Protein AF-A0A6B3I557-F1 (afdb_monomer_lite)

Sequence (123 aa):
ERFRAVYEGVGADASAVTEAALPFLGGAPYRAEEGRDTVVFAAQPSVPASRADRTYLLRRLVEHARLHPRREVLLKLRSKPGEHTTHIEELPYQKLAQRLPGGLPPNFRLVYGHMGEVLDRTD

pLDDT: mean 86.72, std 12.26, range [50.47, 98.5]

Radius of gyration: 19.39 Å; chains: 1; bounding box: 43×24×57 Å

Foldseek 3Di:
DVVLVVCVVVVHHSVVDDPDDPVPPPDDPDDDDPLQAEAEDEDDQCPPPDLVVLLVVLVVLQVVCVVCVSYQYEYEYEDDVPDDDPDDRPRGVVVSQVVDPPHHDPSYDYDYDDVVVVVNRHD

Structure (mmCIF, N/CA/C/O backbone):
data_AF-A0A6B3I557-F1
#
_entry.id   AF-A0A6B3I557-F1
#
loop_
_atom_site.group_PDB
_atom_site.id
_atom_site.type_symbol
_atom_site.label_atom_id
_atom_site.label_alt_id
_atom_site.label_comp_id
_atom_site.label_asym_id
_atom_site.label_entity_id
_atom_site.label_seq_id
_atom_site.pdbx_PDB_ins_code
_atom_site.Cartn_x
_atom_site.Cartn_y
_atom_site.Cartn_z
_atom_site.occupancy
_atom_site.B_iso_or_equiv
_atom_site.auth_seq_id
_atom_site.auth_comp_id
_atom_site.auth_asym_id
_atom_site.auth_atom_id
_atom_site.pdbx_PDB_model_num
ATOM 1 N N . GLU A 1 1 ? 7.168 -4.679 -33.473 1.00 75.00 1 GLU A N 1
ATOM 2 C CA . GLU A 1 1 ? 7.541 -3.961 -34.719 1.00 75.00 1 GLU A CA 1
ATOM 3 C C . GLU A 1 1 ? 8.474 -2.763 -34.522 1.00 75.00 1 GLU A C 1
ATOM 5 O O . GLU A 1 1 ? 9.653 -2.907 -34.805 1.00 75.00 1 GLU A O 1
ATOM 10 N N . ARG A 1 2 ? 8.048 -1.613 -33.970 1.00 82.25 2 ARG A N 1
ATOM 11 C CA . ARG A 1 2 ? 8.917 -0.410 -33.881 1.00 82.25 2 ARG A CA 1
ATOM 12 C C . ARG A 1 2 ? 10.263 -0.621 -33.158 1.00 82.25 2 ARG A C 1
ATOM 14 O O . ARG A 1 2 ? 11.277 -0.128 -33.630 1.00 82.25 2 ARG A O 1
ATOM 21 N N . PHE A 1 3 ? 10.287 -1.347 -32.036 1.00 82.38 3 PHE A N 1
ATOM 22 C CA . PHE A 1 3 ? 11.530 -1.627 -31.295 1.00 82.38 3 PHE A CA 1
ATOM 23 C C . PHE A 1 3 ? 12.456 -2.617 -32.014 1.00 82.38 3 PHE A C 1
ATOM 25 O O . PHE A 1 3 ? 13.671 -2.475 -31.926 1.00 82.38 3 PHE A O 1
ATOM 32 N N . ARG A 1 4 ? 11.889 -3.563 -32.776 1.00 90.19 4 ARG A N 1
ATOM 33 C CA . ARG A 1 4 ? 12.652 -4.499 -33.616 1.00 90.19 4 ARG A CA 1
ATOM 34 C C . ARG A 1 4 ? 13.373 -3.748 -34.737 1.00 90.19 4 ARG A C 1
ATOM 36 O O . ARG A 1 4 ? 14.583 -3.876 -34.859 1.00 90.19 4 ARG A O 1
ATOM 43 N N . ALA A 1 5 ? 12.669 -2.844 -35.425 1.00 90.56 5 ALA A N 1
ATOM 44 C CA . ALA A 1 5 ? 13.250 -1.998 -36.472 1.00 90.56 5 ALA A CA 1
ATOM 45 C C . ALA A 1 5 ? 14.388 -1.085 -35.963 1.00 90.56 5 ALA A C 1
ATOM 47 O O . ALA A 1 5 ? 15.341 -0.817 -36.688 1.00 90.56 5 ALA A O 1
ATOM 48 N N . VAL A 1 6 ? 14.315 -0.615 -34.709 1.00 91.19 6 VAL A N 1
ATOM 49 C CA . VAL A 1 6 ? 15.406 0.155 -34.081 1.00 91.19 6 VAL A CA 1
ATOM 50 C C . VAL A 1 6 ? 16.635 -0.722 -33.828 1.00 91.19 6 VAL A C 1
ATOM 52 O O . VAL A 1 6 ? 17.744 -0.271 -34.092 1.00 91.19 6 VAL A O 1
ATOM 55 N N . TYR A 1 7 ? 16.452 -1.956 -33.343 1.00 91.38 7 TYR A N 1
ATOM 56 C CA . TYR A 1 7 ? 17.551 -2.900 -33.097 1.00 91.38 7 TYR A CA 1
ATOM 57 C C . TYR A 1 7 ? 18.234 -3.320 -34.402 1.00 91.38 7 TYR A C 1
ATOM 59 O O . TYR A 1 7 ? 19.454 -3.215 -34.514 1.00 91.38 7 TYR A O 1
ATOM 67 N N . GLU A 1 8 ? 17.453 -3.676 -35.420 1.00 93.50 8 GLU A N 1
ATOM 68 C CA . GLU A 1 8 ? 17.973 -3.995 -36.755 1.00 93.50 8 GLU A CA 1
ATOM 69 C C . GLU A 1 8 ? 18.718 -2.804 -37.369 1.00 93.50 8 GLU A C 1
ATOM 71 O O . GLU A 1 8 ? 19.806 -2.965 -37.920 1.00 93.50 8 GLU A O 1
ATOM 76 N N . GLY A 1 9 ? 18.183 -1.588 -37.210 1.00 91.62 9 GLY A N 1
ATOM 77 C CA . GLY A 1 9 ? 18.803 -0.360 -37.709 1.00 91.62 9 GLY A CA 1
ATOM 78 C C . GLY A 1 9 ? 20.164 -0.031 -37.085 1.00 91.62 9 GLY A C 1
ATOM 79 O O . GLY A 1 9 ? 20.949 0.685 -37.703 1.00 91.62 9 GLY A O 1
ATOM 80 N N . VAL A 1 10 ? 20.469 -0.564 -35.895 1.00 93.12 10 VAL A N 1
ATOM 81 C CA . VAL A 1 10 ? 21.790 -0.440 -35.245 1.00 93.12 10 VAL A CA 1
ATOM 82 C C . VAL A 1 10 ? 22.637 -1.715 -35.355 1.00 93.12 10 VAL A C 1
ATOM 84 O O . VAL A 1 10 ? 23.677 -1.814 -34.707 1.00 93.12 10 VAL A O 1
ATOM 87 N N . GLY A 1 11 ? 22.214 -2.690 -36.169 1.00 92.56 11 GLY A N 1
ATOM 88 C CA . GLY A 1 11 ? 22.921 -3.961 -36.367 1.00 92.56 11 GLY A CA 1
ATOM 89 C C . GLY A 1 11 ? 22.834 -4.929 -35.182 1.00 92.56 11 GLY A C 1
ATOM 90 O O . GLY A 1 11 ? 23.647 -5.846 -35.084 1.00 92.56 11 GLY A O 1
ATOM 91 N N . ALA A 1 12 ? 21.879 -4.726 -34.273 1.00 90.62 12 ALA A N 1
ATOM 92 C CA . ALA A 1 12 ? 21.614 -5.613 -33.147 1.00 90.62 12 ALA A CA 1
ATOM 93 C C . ALA A 1 12 ? 20.516 -6.635 -33.492 1.00 90.62 12 ALA A C 1
ATOM 95 O O . ALA A 1 12 ? 19.591 -6.344 -34.248 1.00 90.62 12 ALA A O 1
ATOM 96 N N . ASP A 1 13 ? 20.597 -7.831 -32.903 1.00 90.81 13 ASP A N 1
ATOM 97 C CA . ASP A 1 13 ? 19.609 -8.890 -33.120 1.00 90.81 13 ASP A CA 1
ATOM 98 C C . ASP A 1 13 ? 18.248 -8.524 -32.499 1.00 90.81 13 ASP A C 1
ATOM 100 O O . ASP A 1 13 ? 18.107 -8.384 -31.280 1.00 90.81 13 ASP A O 1
ATOM 104 N N . ALA A 1 14 ? 17.228 -8.389 -33.347 1.00 90.62 14 ALA A N 1
ATOM 105 C CA . ALA A 1 14 ? 15.861 -8.102 -32.932 1.00 90.62 14 ALA A CA 1
ATOM 106 C C . ALA A 1 14 ? 15.143 -9.303 -32.297 1.00 90.62 14 ALA A C 1
ATOM 108 O O . ALA A 1 14 ? 14.096 -9.106 -31.673 1.00 90.62 14 ALA A O 1
ATOM 109 N N . SER A 1 15 ? 15.689 -10.521 -32.388 1.00 87.19 15 SER A N 1
ATOM 110 C CA . SER A 1 15 ? 15.141 -11.704 -31.708 1.00 87.19 15 SER A CA 1
ATOM 111 C C . SER A 1 15 ? 15.196 -11.578 -30.178 1.00 87.19 15 SER A C 1
ATOM 113 O O . SER A 1 15 ? 14.351 -12.129 -29.473 1.00 87.19 15 SER A O 1
ATOM 115 N N . ALA A 1 16 ? 16.123 -10.759 -29.665 1.00 80.50 16 ALA A N 1
ATOM 116 C CA . ALA A 1 16 ? 16.213 -10.400 -28.252 1.00 80.50 16 ALA A CA 1
ATOM 117 C C . ALA A 1 16 ? 15.067 -9.476 -27.787 1.00 80.50 16 ALA A C 1
ATOM 119 O O . ALA A 1 16 ? 14.852 -9.311 -26.583 1.00 80.50 16 ALA A O 1
ATOM 120 N N . VAL A 1 17 ? 14.308 -8.880 -28.717 1.00 84.69 17 VAL A N 1
ATOM 121 C CA . VAL A 1 17 ? 13.106 -8.094 -28.409 1.00 84.69 17 VAL A CA 1
ATOM 122 C C . VAL A 1 17 ? 11.938 -9.048 -28.176 1.00 84.69 17 VAL A C 1
ATOM 124 O O . VAL A 1 17 ? 11.153 -9.371 -29.075 1.00 84.69 17 VAL A O 1
ATOM 127 N N . THR A 1 18 ? 11.819 -9.476 -26.926 1.00 76.56 18 THR A N 1
ATOM 128 C CA . THR A 1 18 ? 10.644 -10.190 -26.438 1.00 76.56 18 THR A CA 1
ATOM 129 C C . THR A 1 18 ? 9.512 -9.214 -26.119 1.00 76.56 18 THR A C 1
ATOM 131 O O . THR A 1 18 ? 9.732 -8.121 -25.590 1.00 76.56 18 THR A O 1
ATOM 134 N N . GLU A 1 19 ? 8.282 -9.614 -26.428 1.00 67.19 19 GLU A N 1
ATOM 135 C CA . GLU A 1 19 ? 7.093 -8.973 -25.874 1.00 67.19 19 GLU A CA 1
ATOM 136 C C . GLU A 1 19 ? 7.011 -9.356 -24.396 1.00 67.19 19 GLU A C 1
ATOM 138 O O . GLU A 1 19 ? 6.388 -10.338 -24.002 1.00 67.19 19 GLU A O 1
ATOM 143 N N . ALA A 1 20 ? 7.713 -8.598 -23.558 1.00 62.34 20 ALA A N 1
ATOM 144 C CA . ALA A 1 20 ? 7.534 -8.700 -22.126 1.00 62.34 20 ALA A CA 1
ATOM 145 C C . ALA A 1 20 ? 6.145 -8.155 -21.792 1.00 62.34 20 ALA A C 1
ATOM 147 O O . ALA A 1 20 ? 5.807 -7.025 -22.158 1.00 62.34 20 ALA A O 1
ATOM 148 N N . ALA A 1 21 ? 5.346 -8.952 -21.084 1.00 50.47 21 ALA A N 1
ATOM 149 C CA . ALA A 1 21 ? 4.106 -8.473 -20.515 1.00 50.47 21 ALA A CA 1
ATOM 150 C C . ALA A 1 21 ? 4.420 -7.217 -19.692 1.00 50.47 21 ALA A C 1
ATOM 152 O O . ALA A 1 21 ? 5.099 -7.277 -18.665 1.00 50.47 21 ALA A O 1
ATOM 153 N N . LEU A 1 22 ? 3.870 -6.072 -20.100 1.00 59.78 22 LEU A N 1
ATOM 154 C CA . LEU A 1 22 ? 3.339 -5.166 -19.092 1.00 59.78 22 LEU A CA 1
ATOM 155 C C . LEU A 1 22 ? 2.466 -6.078 -18.221 1.00 59.78 22 LEU A C 1
ATOM 157 O O . LEU A 1 22 ? 1.541 -6.665 -18.779 1.00 59.78 22 LEU A O 1
ATOM 161 N N . PRO A 1 23 ? 2.750 -6.285 -16.923 1.00 55.38 23 PRO A N 1
ATOM 162 C CA . PRO A 1 23 ? 2.134 -7.357 -16.124 1.00 55.38 23 PRO A CA 1
ATOM 163 C C . PRO A 1 23 ? 0.605 -7.227 -15.954 1.00 55.38 23 PRO A C 1
ATOM 165 O O . PRO A 1 23 ? -0.007 -7.985 -15.213 1.00 55.38 23 PRO A O 1
ATOM 168 N N . PHE A 1 24 ? -0.006 -6.268 -16.650 1.00 56.59 24 PHE A N 1
ATOM 169 C CA . PHE A 1 24 ? -1.420 -5.927 -16.668 1.00 56.59 24 PHE A CA 1
ATOM 170 C C . PHE A 1 24 ? -2.047 -6.015 -18.079 1.00 56.59 24 PHE A C 1
ATOM 172 O O . PHE A 1 24 ? -3.252 -5.839 -18.217 1.00 56.59 24 PHE A O 1
ATOM 179 N N . LEU A 1 25 ? -1.266 -6.281 -19.136 1.00 51.75 25 LEU A N 1
ATOM 180 C CA . LEU A 1 25 ? -1.756 -6.480 -20.507 1.00 51.75 25 LEU A CA 1
ATOM 181 C C . LEU A 1 25 ? -1.760 -7.978 -20.817 1.00 51.75 25 LEU A C 1
ATOM 183 O O . LEU A 1 25 ? -0.747 -8.548 -21.208 1.00 51.75 25 LEU A O 1
ATOM 187 N N . GLY A 1 26 ? -2.909 -8.614 -20.579 1.00 61.59 26 GLY A N 1
ATOM 188 C CA . GLY A 1 26 ? -3.137 -10.040 -20.843 1.00 61.59 26 GLY A CA 1
ATOM 189 C C . GLY A 1 26 ? -4.050 -10.732 -19.827 1.00 61.59 26 GLY A C 1
ATOM 190 O O . GLY A 1 26 ? -4.571 -11.806 -20.113 1.00 61.59 26 GLY A O 1
ATOM 191 N N . GLY A 1 27 ? -4.271 -10.121 -18.658 1.00 68.75 27 GLY A N 1
ATOM 192 C CA . GLY A 1 27 ? -5.248 -10.594 -17.675 1.00 68.75 27 GLY A CA 1
ATOM 193 C C . GLY A 1 27 ? -6.693 -10.336 -18.110 1.00 68.75 27 GLY A C 1
ATOM 194 O O . GLY A 1 27 ? -6.957 -9.496 -18.975 1.00 68.75 27 GLY A O 1
ATOM 195 N N . ALA A 1 28 ? -7.641 -11.047 -17.491 1.00 75.75 28 ALA A N 1
ATOM 196 C CA . ALA A 1 28 ? -9.054 -10.718 -17.642 1.00 75.75 28 ALA A CA 1
ATOM 197 C C . ALA A 1 28 ? -9.284 -9.256 -17.204 1.00 75.75 28 ALA A C 1
ATOM 199 O O . ALA A 1 28 ? -8.734 -8.847 -16.179 1.00 75.75 28 ALA A O 1
ATOM 200 N N . PRO A 1 29 ? -10.077 -8.459 -17.947 1.00 77.44 29 PRO A N 1
ATOM 201 C CA . PRO A 1 29 ? -10.438 -7.119 -17.507 1.00 77.44 29 PRO A CA 1
ATOM 202 C C . PRO A 1 29 ? -11.046 -7.159 -16.105 1.00 77.44 29 PRO A C 1
ATOM 204 O O . PRO A 1 29 ? -11.807 -8.080 -15.795 1.00 77.44 29 PRO A O 1
ATOM 207 N N . TYR A 1 30 ? -10.741 -6.147 -15.291 1.00 79.31 30 TYR A N 1
ATOM 208 C CA . TYR A 1 30 ? -11.345 -6.006 -13.970 1.00 79.31 30 TYR A CA 1
ATOM 209 C C . TYR A 1 30 ? -12.874 -6.073 -14.073 1.00 79.31 30 TYR A C 1
ATOM 211 O O . TYR A 1 30 ? -13.494 -5.390 -14.894 1.00 79.31 30 TYR A O 1
ATOM 219 N N . ARG A 1 31 ? -13.470 -6.916 -13.230 1.00 82.25 31 ARG A N 1
ATOM 220 C CA . ARG A 1 31 ? -14.911 -6.993 -13.013 1.00 82.25 31 ARG A CA 1
ATOM 221 C C . ARG A 1 31 ? -15.149 -6.716 -11.543 1.00 82.25 31 ARG A C 1
ATOM 223 O O . ARG A 1 31 ? -14.627 -7.448 -10.708 1.00 82.25 31 ARG A O 1
ATOM 230 N N . ALA A 1 32 ? -15.931 -5.679 -11.262 1.00 82.81 32 ALA A N 1
ATOM 231 C CA . ALA A 1 32 ? -16.350 -5.381 -9.905 1.00 82.81 32 ALA A CA 1
ATOM 232 C C . ALA A 1 32 ? -17.052 -6.604 -9.303 1.00 82.81 32 ALA A C 1
ATOM 234 O O . ALA A 1 32 ? -17.904 -7.221 -9.950 1.00 82.81 32 ALA A O 1
ATOM 235 N N . GLU A 1 33 ? -16.673 -6.952 -8.079 1.00 86.94 33 GLU A N 1
ATOM 236 C CA . GLU A 1 33 ? -17.312 -8.012 -7.310 1.00 86.94 33 GLU A CA 1
ATOM 237 C C . GLU A 1 33 ? -18.264 -7.373 -6.298 1.00 86.94 33 GLU A C 1
ATOM 239 O O . GLU A 1 33 ? -17.889 -6.474 -5.547 1.00 86.94 33 GLU A O 1
ATOM 244 N N . GLU A 1 34 ? -19.523 -7.811 -6.285 1.00 88.00 34 GLU A 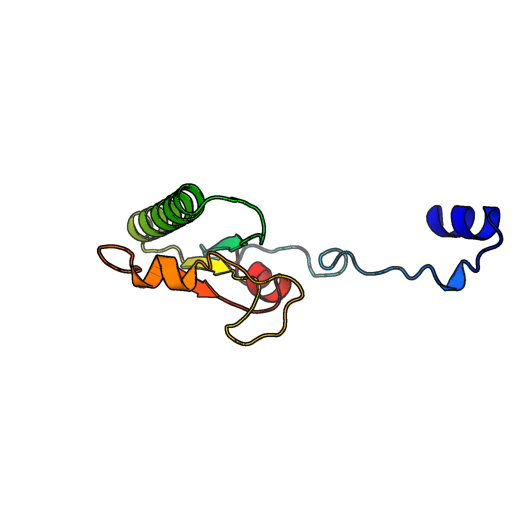N 1
ATOM 245 C CA . GLU A 1 34 ? -20.513 -7.248 -5.373 1.00 88.00 34 GLU A CA 1
ATOM 246 C C . GLU A 1 34 ? -20.115 -7.502 -3.911 1.00 88.00 34 GLU A C 1
ATOM 248 O O . GLU A 1 34 ? -19.806 -8.622 -3.513 1.00 88.00 34 GLU A O 1
ATOM 253 N N . GLY A 1 35 ? -20.125 -6.443 -3.098 1.00 85.19 35 GLY A N 1
ATOM 254 C CA . GLY A 1 35 ? -19.761 -6.511 -1.681 1.00 85.19 35 GLY A CA 1
ATOM 255 C C . GLY A 1 35 ? -18.262 -6.398 -1.396 1.00 85.19 35 GLY A C 1
ATOM 256 O O . GLY A 1 35 ? -17.887 -6.323 -0.223 1.00 85.19 35 GLY A O 1
ATOM 257 N N . ARG A 1 36 ? -17.417 -6.327 -2.427 1.00 86.75 36 ARG A N 1
ATOM 258 C CA . ARG A 1 36 ? -16.004 -5.988 -2.277 1.00 86.75 36 ARG A CA 1
ATOM 259 C C . ARG A 1 36 ? -15.859 -4.461 -2.141 1.00 86.75 36 ARG A C 1
ATOM 261 O O . ARG A 1 36 ? -16.523 -3.697 -2.840 1.00 86.75 36 ARG A O 1
ATOM 268 N N . ASP A 1 37 ? -15.086 -4.019 -1.145 1.00 92.81 37 ASP A N 1
ATOM 269 C CA . ASP A 1 37 ? -14.766 -2.597 -0.923 1.00 92.81 37 ASP A CA 1
ATOM 270 C C . ASP A 1 37 ? -13.339 -2.480 -0.348 1.00 92.81 37 ASP A C 1
ATOM 272 O O . ASP A 1 37 ? -13.130 -2.182 0.833 1.00 92.81 37 ASP A O 1
ATOM 276 N N . THR A 1 38 ? -12.337 -2.815 -1.162 1.00 95.88 38 THR A N 1
ATOM 277 C CA . THR A 1 38 ? -10.926 -2.890 -0.753 1.00 95.88 38 THR A CA 1
ATOM 278 C C . THR A 1 38 ? -10.099 -1.761 -1.353 1.00 95.88 38 THR A C 1
ATOM 280 O O . THR A 1 38 ? -9.986 -1.630 -2.567 1.00 95.88 38 THR A O 1
ATOM 283 N N . VAL A 1 39 ? -9.424 -0.990 -0.499 1.00 96.06 39 VAL A N 1
ATOM 284 C CA . VAL A 1 39 ? -8.485 0.067 -0.895 1.00 96.06 39 VAL A CA 1
ATOM 285 C C . VAL A 1 39 ? -7.056 -0.412 -0.701 1.00 96.06 39 VAL A C 1
ATOM 287 O O . VAL A 1 39 ? -6.677 -0.831 0.394 1.00 96.06 39 VAL A O 1
ATOM 290 N N . VAL A 1 40 ? -6.220 -0.267 -1.729 1.00 96.88 40 VAL A N 1
ATOM 291 C CA . VAL A 1 40 ? -4.801 -0.631 -1.650 1.00 96.88 40 VAL A CA 1
ATOM 292 C C . VAL A 1 40 ? -3.895 0.569 -1.880 1.00 96.88 40 VAL A C 1
ATOM 294 O O . VAL A 1 40 ? -3.975 1.254 -2.894 1.00 96.88 40 VAL A O 1
ATOM 297 N N . PHE A 1 41 ? -2.961 0.778 -0.953 1.00 96.94 41 PHE A N 1
ATOM 298 C CA . PHE A 1 41 ? -1.829 1.680 -1.123 1.00 96.94 41 PHE A CA 1
ATOM 299 C C . PHE A 1 41 ? -0.552 0.872 -1.375 1.00 96.94 41 PHE A C 1
ATOM 301 O O . PHE A 1 41 ? -0.116 0.101 -0.518 1.00 96.94 41 PHE A O 1
ATOM 308 N N . ALA A 1 42 ? 0.076 1.060 -2.536 1.00 95.19 42 ALA A N 1
ATOM 309 C CA . ALA A 1 42 ? 1.334 0.404 -2.886 1.00 95.19 42 ALA A CA 1
ATOM 310 C C . ALA A 1 42 ? 2.541 1.279 -2.513 1.00 95.19 42 ALA A C 1
ATOM 312 O O . ALA A 1 42 ? 2.758 2.341 -3.098 1.00 95.19 42 ALA A O 1
ATOM 313 N N . ALA A 1 43 ? 3.350 0.825 -1.554 1.00 93.56 43 ALA A N 1
ATOM 314 C CA . ALA A 1 43 ? 4.529 1.556 -1.103 1.00 93.56 43 ALA A CA 1
ATOM 315 C C . ALA A 1 43 ? 5.634 1.594 -2.173 1.00 93.56 43 ALA A C 1
ATOM 317 O O . ALA A 1 43 ? 5.911 0.600 -2.850 1.00 93.56 43 ALA A O 1
ATOM 318 N N . GLN A 1 44 ? 6.309 2.739 -2.271 1.00 89.06 44 GLN A N 1
ATOM 319 C CA . GLN A 1 44 ? 7.475 2.958 -3.126 1.00 89.06 44 GLN A CA 1
ATOM 320 C C . GLN A 1 44 ? 8.735 3.109 -2.258 1.00 89.06 44 GLN A C 1
ATOM 322 O O . GLN A 1 44 ? 8.638 3.533 -1.106 1.00 89.06 44 GLN A O 1
ATOM 327 N N . PRO A 1 45 ? 9.931 2.757 -2.767 1.00 82.88 45 PRO A N 1
ATOM 328 C CA . PRO A 1 45 ? 11.139 2.747 -1.938 1.00 82.88 45 PRO A CA 1
ATOM 329 C C . PRO A 1 45 ? 11.586 4.163 -1.551 1.00 82.88 45 PRO A C 1
ATOM 331 O O . PRO A 1 45 ? 11.904 4.435 -0.393 1.00 82.88 45 PRO A O 1
ATOM 334 N N . SER A 1 46 ? 11.593 5.070 -2.526 1.00 84.38 46 SER A N 1
ATOM 335 C CA . SER A 1 46 ? 12.127 6.428 -2.405 1.00 84.38 46 SER A CA 1
ATOM 336 C C . SER A 1 46 ? 11.055 7.488 -2.168 1.00 84.38 46 SER A C 1
ATOM 338 O O . SER A 1 46 ? 11.394 8.618 -1.828 1.00 84.38 46 SER A O 1
ATOM 340 N N . VAL A 1 47 ? 9.773 7.144 -2.330 1.00 89.38 47 VAL A N 1
ATOM 341 C CA . VAL A 1 47 ? 8.662 8.092 -2.218 1.00 89.38 47 VAL A CA 1
ATOM 342 C C . VAL A 1 47 ? 7.586 7.557 -1.263 1.00 89.38 47 VAL A C 1
ATOM 344 O O . VAL A 1 47 ? 7.117 6.435 -1.440 1.00 89.38 47 VAL A O 1
ATOM 347 N N . PRO A 1 48 ? 7.149 8.359 -0.280 1.00 92.81 48 PRO A N 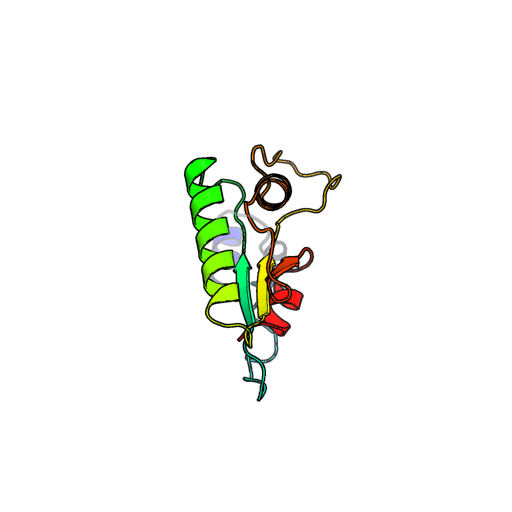1
ATOM 348 C CA . PRO A 1 48 ? 7.753 9.632 0.108 1.00 92.81 48 PRO A CA 1
ATOM 349 C C . PRO A 1 48 ? 9.115 9.422 0.793 1.00 92.81 48 PRO A C 1
ATOM 351 O O . PRO A 1 48 ? 9.333 8.401 1.438 1.00 92.81 48 PRO A O 1
ATOM 354 N N . ALA A 1 49 ? 10.034 10.382 0.663 1.00 90.44 49 ALA A N 1
ATOM 355 C CA . ALA A 1 49 ? 11.427 10.209 1.091 1.00 90.44 49 ALA A CA 1
ATOM 356 C C . ALA A 1 49 ? 11.632 10.363 2.605 1.00 90.44 49 ALA A C 1
ATOM 358 O O . ALA A 1 49 ? 12.503 9.704 3.177 1.00 90.44 49 ALA A O 1
ATOM 359 N N . SER A 1 50 ? 10.825 11.186 3.279 1.00 93.81 50 SER A N 1
ATOM 360 C CA . SER A 1 50 ? 11.025 11.495 4.696 1.00 93.81 50 SER A CA 1
ATOM 361 C C . SER A 1 50 ? 10.268 10.542 5.630 1.00 93.81 50 SER A C 1
ATOM 363 O O . SER A 1 50 ? 9.279 9.896 5.268 1.00 93.81 50 SER A O 1
ATOM 365 N N . ARG A 1 51 ? 10.720 10.463 6.887 1.00 93.56 51 ARG A N 1
ATOM 366 C CA . ARG A 1 51 ? 10.000 9.752 7.958 1.00 93.56 51 ARG A CA 1
ATOM 367 C C . ARG A 1 51 ? 8.656 10.411 8.267 1.00 93.56 51 ARG A C 1
ATOM 369 O O . ARG A 1 51 ? 7.693 9.698 8.552 1.00 93.56 51 ARG A O 1
ATOM 376 N N . ALA A 1 52 ? 8.606 11.742 8.242 1.00 95.62 52 ALA A N 1
ATOM 377 C CA . ALA A 1 52 ? 7.404 12.511 8.546 1.00 95.62 52 ALA A CA 1
ATOM 378 C C . ALA A 1 52 ? 6.301 12.221 7.524 1.00 95.62 52 ALA A C 1
ATOM 380 O O . ALA A 1 52 ? 5.193 11.871 7.919 1.00 95.62 52 ALA A O 1
ATOM 381 N N . ASP A 1 53 ? 6.635 12.228 6.235 1.00 96.44 53 ASP A N 1
ATOM 382 C CA . ASP A 1 53 ? 5.677 11.982 5.154 1.00 96.44 53 ASP A CA 1
ATOM 383 C C . ASP A 1 53 ? 5.192 10.530 5.133 1.00 96.44 53 ASP A C 1
ATOM 385 O O . ASP A 1 53 ? 3.995 10.272 4.997 1.00 96.44 53 ASP A O 1
ATOM 389 N N . ARG A 1 54 ? 6.094 9.557 5.343 1.00 95.62 54 ARG A N 1
ATOM 390 C CA . ARG A 1 54 ? 5.684 8.149 5.494 1.00 95.62 54 ARG A CA 1
ATOM 391 C C . ARG A 1 54 ? 4.732 7.981 6.679 1.00 95.62 54 ARG A C 1
ATOM 393 O O . ARG A 1 54 ? 3.708 7.311 6.563 1.00 95.62 54 ARG A O 1
ATOM 400 N N . THR A 1 55 ? 5.035 8.625 7.808 1.00 95.94 55 THR A N 1
ATOM 401 C CA . THR A 1 55 ? 4.172 8.599 9.000 1.00 95.94 55 THR A CA 1
ATOM 402 C C . THR A 1 55 ? 2.832 9.282 8.733 1.00 95.94 55 THR A C 1
ATOM 404 O O . THR A 1 55 ? 1.800 8.768 9.158 1.00 95.94 55 THR A O 1
ATOM 407 N N . TYR A 1 56 ? 2.830 10.403 8.010 1.00 96.75 56 TYR A N 1
ATOM 408 C CA . TYR A 1 56 ? 1.618 11.098 7.595 1.00 96.75 56 TYR A CA 1
ATOM 409 C C . TYR A 1 56 ? 0.725 10.175 6.762 1.00 96.75 56 TYR A C 1
ATOM 411 O O . TYR A 1 56 ? -0.415 9.934 7.152 1.00 96.75 56 TYR A O 1
ATOM 419 N N . LEU A 1 57 ? 1.251 9.570 5.693 1.00 97.44 57 LEU A N 1
ATOM 420 C CA . LEU A 1 57 ? 0.477 8.648 4.856 1.00 97.44 57 LEU A CA 1
ATOM 421 C C . LEU A 1 57 ? -0.055 7.455 5.653 1.00 97.44 57 LEU A C 1
ATOM 423 O O . LEU A 1 57 ? -1.235 7.132 5.546 1.00 97.44 57 LEU A O 1
ATOM 427 N N . LEU A 1 58 ? 0.770 6.846 6.510 1.00 97.81 58 LEU A N 1
ATOM 428 C CA . LEU A 1 58 ? 0.327 5.749 7.373 1.00 97.81 58 LEU A CA 1
ATOM 429 C C . LEU A 1 58 ? -0.842 6.169 8.274 1.00 97.81 58 LEU A C 1
ATOM 431 O O . LEU A 1 58 ? -1.831 5.446 8.375 1.00 97.81 58 LEU A O 1
ATOM 435 N N . ARG A 1 59 ? -0.754 7.347 8.905 1.00 97.88 59 ARG A N 1
ATOM 436 C CA . ARG A 1 59 ? -1.840 7.888 9.734 1.00 97.88 59 ARG A CA 1
ATOM 437 C C . ARG A 1 59 ? -3.110 8.104 8.925 1.00 97.88 59 ARG A C 1
ATOM 439 O O . ARG A 1 59 ? -4.173 7.717 9.393 1.00 97.88 59 ARG A O 1
ATOM 446 N N . ARG A 1 60 ? -3.007 8.667 7.718 1.00 98.38 60 ARG A N 1
ATOM 447 C CA . ARG A 1 60 ? -4.166 8.905 6.843 1.00 98.38 60 ARG A CA 1
ATOM 448 C C . ARG A 1 60 ? -4.840 7.608 6.413 1.00 98.38 60 ARG A C 1
ATOM 450 O O . ARG A 1 60 ? -6.064 7.539 6.440 1.00 98.38 60 ARG A O 1
ATOM 457 N N . LEU A 1 61 ? -4.070 6.572 6.083 1.00 98.31 61 LEU A N 1
ATOM 458 C CA . LEU A 1 61 ? -4.630 5.261 5.744 1.00 98.31 61 LEU A CA 1
ATOM 459 C C . LEU A 1 61 ? -5.332 4.613 6.948 1.00 98.31 61 LEU A C 1
ATOM 461 O O . LEU A 1 61 ? -6.412 4.045 6.806 1.00 98.31 61 LEU A O 1
ATOM 465 N N . VAL A 1 62 ? -4.756 4.737 8.145 1.00 98.50 62 VAL A N 1
ATOM 466 C CA . VAL A 1 62 ? -5.364 4.222 9.380 1.00 98.50 62 VAL A CA 1
ATOM 467 C C . VAL A 1 62 ? -6.617 5.009 9.773 1.00 98.50 62 VAL A C 1
ATOM 469 O O . VAL A 1 62 ? -7.616 4.412 10.170 1.00 98.50 62 VAL A O 1
ATOM 472 N N . GLU A 1 63 ? -6.598 6.336 9.645 1.00 98.38 63 GLU A N 1
ATOM 473 C CA . GLU A 1 63 ? -7.781 7.185 9.828 1.00 98.38 63 GLU A CA 1
ATOM 474 C C . GLU A 1 63 ? -8.883 6.804 8.830 1.00 98.38 63 GLU A C 1
ATOM 476 O O . GLU A 1 63 ? -10.034 6.655 9.234 1.00 98.38 63 GLU A O 1
ATOM 481 N N . HIS A 1 64 ? -8.534 6.554 7.564 1.00 98.38 64 HIS A N 1
ATOM 482 C CA . HIS A 1 64 ? -9.482 6.082 6.554 1.00 98.38 64 HIS A CA 1
ATOM 483 C C . HIS A 1 64 ? -10.106 4.735 6.944 1.00 98.38 64 HIS A C 1
ATOM 485 O O . HIS A 1 64 ? -11.327 4.610 6.963 1.00 98.38 64 HIS A O 1
ATOM 491 N N . ALA A 1 65 ? -9.293 3.753 7.341 1.00 98.38 65 ALA A N 1
ATOM 492 C CA . ALA A 1 65 ? -9.789 2.454 7.795 1.00 98.38 65 ALA A CA 1
ATOM 493 C C . ALA A 1 65 ? -10.765 2.584 8.982 1.00 98.38 65 ALA A C 1
ATOM 495 O O . ALA A 1 65 ? -11.799 1.921 9.011 1.00 98.38 65 ALA A O 1
ATOM 496 N N . ARG A 1 66 ? -10.490 3.488 9.932 1.00 98.00 66 ARG A N 1
ATOM 497 C CA . ARG A 1 66 ? -11.387 3.751 11.072 1.00 98.00 66 ARG A CA 1
ATOM 498 C C . ARG A 1 66 ? -12.704 4.412 10.657 1.00 98.00 66 ARG A C 1
ATOM 500 O O . ARG A 1 66 ? -13.744 4.057 11.201 1.00 98.00 66 ARG A O 1
ATOM 507 N N . LEU A 1 67 ? -12.667 5.360 9.719 1.00 98.31 67 LEU A N 1
ATOM 508 C CA . LEU A 1 67 ? -13.863 6.046 9.210 1.00 98.31 67 LEU A CA 1
ATOM 509 C C . LEU A 1 67 ? -14.732 5.146 8.323 1.00 98.31 67 LEU A C 1
ATOM 511 O O . LEU A 1 67 ? -15.935 5.379 8.206 1.00 98.31 67 LEU A O 1
ATOM 515 N N . HIS A 1 68 ? -14.146 4.100 7.738 1.00 97.50 68 HIS A N 1
ATOM 516 C CA . HIS A 1 68 ? -14.838 3.157 6.866 1.00 97.50 68 HIS A CA 1
ATOM 517 C C . HIS A 1 68 ? -14.646 1.706 7.340 1.00 97.50 68 HIS A C 1
ATOM 519 O O . HIS A 1 68 ? -13.959 0.935 6.672 1.00 97.50 68 HIS A O 1
ATOM 525 N N . PRO A 1 69 ? -15.283 1.279 8.451 1.00 96.56 69 PRO A N 1
ATOM 526 C CA . PRO A 1 69 ? -15.082 -0.061 9.018 1.00 96.56 69 PRO A CA 1
ATOM 527 C C . PRO A 1 69 ? -15.446 -1.226 8.087 1.00 96.56 69 PRO A C 1
ATOM 529 O O . PRO A 1 69 ? -15.000 -2.346 8.311 1.00 96.56 69 PRO A O 1
ATOM 532 N N . ARG A 1 70 ? -16.270 -0.970 7.061 1.00 95.19 70 ARG A N 1
ATOM 533 C CA . ARG A 1 70 ? -16.651 -1.963 6.043 1.00 95.19 70 ARG A CA 1
ATOM 534 C C . ARG A 1 70 ? -15.594 -2.150 4.950 1.00 95.19 70 ARG A C 1
ATOM 536 O O . ARG A 1 70 ? -15.669 -3.140 4.237 1.00 95.19 70 ARG A O 1
ATOM 543 N N . ARG A 1 71 ? -14.635 -1.225 4.827 1.00 95.88 71 ARG A N 1
ATOM 544 C CA . ARG A 1 71 ? -13.560 -1.289 3.832 1.00 95.88 71 ARG A CA 1
ATOM 545 C C . ARG A 1 71 ? -12.392 -2.097 4.335 1.00 95.88 71 ARG A C 1
ATOM 547 O O . ARG A 1 71 ? -11.949 -1.859 5.457 1.00 95.88 71 ARG A O 1
ATOM 554 N N . GLU A 1 72 ? -11.829 -2.958 3.500 1.00 97.25 72 GLU A N 1
ATOM 555 C CA . GLU A 1 72 ? -10.488 -3.483 3.755 1.00 97.25 72 GLU A CA 1
ATOM 556 C C . GLU A 1 72 ? -9.453 -2.462 3.250 1.00 97.25 72 GLU A C 1
ATOM 558 O O . GLU A 1 72 ? -9.558 -1.954 2.138 1.00 97.25 72 GLU A O 1
ATOM 563 N N . VAL A 1 73 ? -8.460 -2.114 4.070 1.00 98.25 73 VAL A N 1
ATOM 564 C CA . VAL A 1 73 ? -7.387 -1.182 3.691 1.00 98.25 73 VAL A CA 1
ATOM 565 C C . VAL A 1 73 ? -6.052 -1.908 3.744 1.00 98.25 73 VAL A C 1
ATOM 567 O O . VAL A 1 73 ? -5.579 -2.299 4.814 1.00 98.25 73 VAL A O 1
ATOM 570 N N . LEU A 1 74 ? -5.419 -2.075 2.588 1.00 98.12 74 LEU A N 1
ATOM 571 C CA . LEU A 1 74 ? -4.148 -2.776 2.459 1.00 98.12 74 LEU A CA 1
ATOM 572 C C . LEU A 1 74 ? -3.016 -1.787 2.186 1.00 98.12 74 LEU A C 1
ATOM 574 O O . LEU A 1 74 ? -3.071 -0.987 1.255 1.00 98.12 74 LEU A O 1
ATOM 578 N N . LEU A 1 75 ? -1.940 -1.882 2.962 1.00 97.44 75 LEU A N 1
A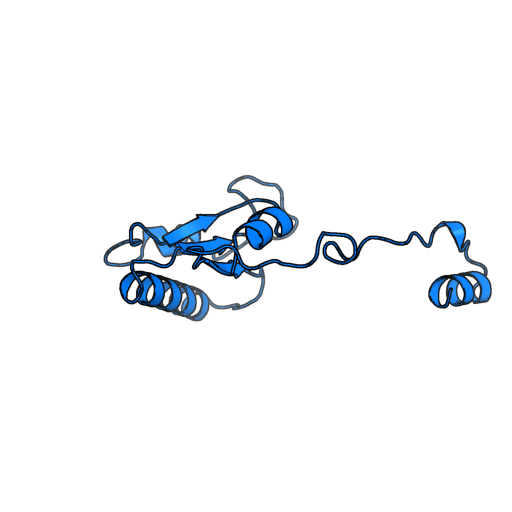TOM 579 C CA . LEU A 1 75 ? -0.667 -1.237 2.660 1.00 97.44 75 LEU A CA 1
ATOM 580 C C . LEU A 1 75 ? 0.294 -2.299 2.124 1.00 97.44 75 LEU A C 1
ATOM 582 O O . LEU A 1 75 ? 0.857 -3.089 2.888 1.00 97.44 75 LEU A O 1
ATOM 586 N N . LYS A 1 76 ? 0.458 -2.330 0.799 1.00 96.12 76 LYS A N 1
ATOM 587 C CA . LYS A 1 76 ? 1.331 -3.277 0.106 1.00 96.12 76 LYS A CA 1
ATOM 588 C C . LYS A 1 76 ? 2.776 -2.819 0.200 1.00 96.12 76 LYS A C 1
ATOM 590 O O . LYS A 1 76 ? 3.170 -1.801 -0.368 1.00 96.12 76 LYS A O 1
ATOM 595 N N . LEU A 1 77 ? 3.573 -3.611 0.899 1.00 93.25 77 LEU A N 1
ATOM 596 C CA . LEU A 1 77 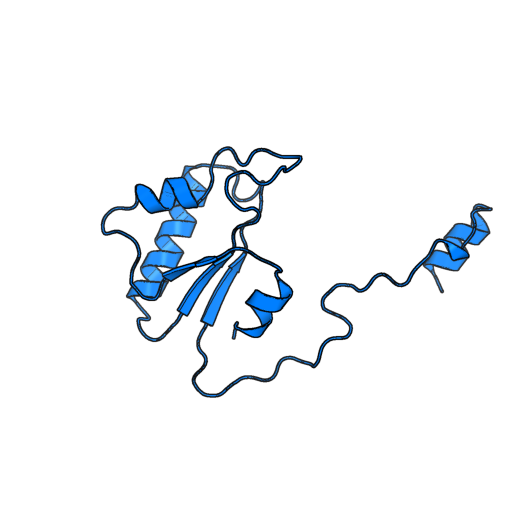? 4.992 -3.394 1.119 1.00 93.25 77 LEU A CA 1
ATOM 597 C C . LEU A 1 77 ? 5.799 -4.033 -0.010 1.00 93.25 77 LEU A C 1
ATOM 599 O O . LEU A 1 77 ? 5.359 -4.998 -0.642 1.00 93.25 77 LEU A O 1
ATOM 603 N N . ARG A 1 78 ? 6.984 -3.491 -0.300 1.00 86.38 78 ARG A N 1
ATOM 604 C CA . ARG A 1 78 ? 7.790 -4.013 -1.412 1.00 86.38 78 ARG A CA 1
ATOM 605 C C . ARG A 1 78 ? 8.398 -5.372 -1.122 1.00 86.38 78 ARG A C 1
ATOM 607 O O . ARG A 1 78 ? 8.419 -6.207 -2.016 1.00 86.38 78 ARG A O 1
ATOM 614 N N . SER A 1 79 ? 8.907 -5.551 0.091 1.00 78.56 79 SER A N 1
ATOM 615 C CA . SER A 1 79 ? 9.784 -6.673 0.413 1.00 78.56 79 SER A CA 1
ATOM 616 C C . SER A 1 79 ? 9.560 -7.137 1.837 1.00 78.56 79 SER A C 1
ATOM 618 O O . SER A 1 79 ? 9.322 -6.325 2.743 1.00 78.56 79 SER A O 1
ATOM 620 N N . LYS A 1 80 ? 9.613 -8.452 2.027 1.00 77.06 80 LYS A N 1
ATOM 621 C CA . LYS A 1 80 ? 9.488 -9.057 3.351 1.00 77.06 80 LYS A CA 1
ATOM 622 C C . LYS A 1 80 ? 10.743 -8.762 4.183 1.00 77.06 80 LYS A C 1
ATOM 624 O O . LYS A 1 8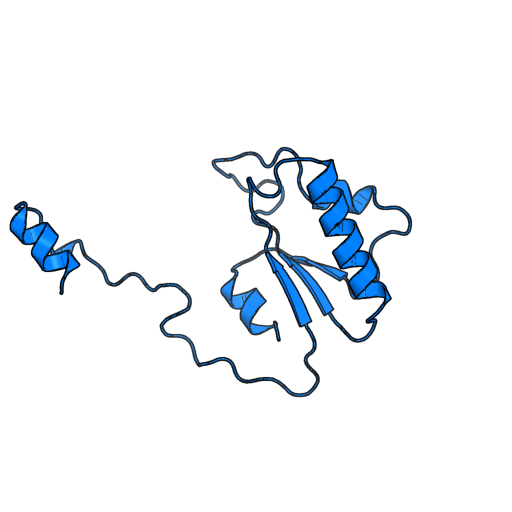0 ? 11.832 -8.615 3.628 1.00 77.06 80 LYS A O 1
ATOM 629 N N . PRO A 1 81 ? 10.628 -8.681 5.520 1.00 68.69 81 PRO A N 1
ATOM 630 C CA . PRO A 1 81 ? 11.804 -8.623 6.380 1.00 68.69 81 PRO A CA 1
ATOM 631 C C . PRO A 1 81 ? 12.754 -9.794 6.074 1.00 68.69 81 PRO A C 1
ATOM 633 O O . PRO A 1 81 ? 12.326 -10.943 6.104 1.00 68.69 81 PRO A O 1
ATOM 636 N N . GLY A 1 82 ? 14.021 -9.498 5.771 1.00 65.56 82 GLY A N 1
ATOM 637 C CA . GLY A 1 82 ? 15.044 -10.504 5.446 1.00 65.56 82 GLY A CA 1
ATOM 638 C C . GLY A 1 82 ? 15.168 -10.867 3.962 1.00 65.56 82 GLY A C 1
ATOM 639 O O . GLY A 1 82 ? 16.063 -11.625 3.604 1.00 65.56 82 GLY A O 1
ATOM 640 N N . GLU A 1 83 ? 14.323 -10.322 3.088 1.00 70.12 83 GLU A N 1
ATOM 641 C CA . GLU A 1 83 ? 14.467 -10.490 1.642 1.00 70.12 83 GLU A CA 1
ATOM 642 C C . GLU A 1 83 ? 15.639 -9.641 1.123 1.00 70.12 83 GLU A C 1
ATOM 644 O O . GLU A 1 83 ? 15.740 -8.451 1.432 1.00 70.12 83 GLU A O 1
ATOM 649 N N . HIS A 1 84 ? 16.545 -10.248 0.349 1.00 57.38 84 HIS A N 1
ATOM 650 C CA . HIS A 1 84 ? 17.687 -9.539 -0.222 1.00 57.38 84 HIS A CA 1
ATOM 651 C C . HIS A 1 84 ? 17.221 -8.567 -1.305 1.00 57.38 84 HIS A C 1
ATOM 653 O O . HIS A 1 84 ? 16.908 -8.955 -2.429 1.00 57.38 84 HIS A O 1
ATOM 659 N N . THR A 1 85 ? 17.211 -7.282 -0.973 1.00 61.09 85 THR A N 1
ATOM 660 C CA . THR A 1 85 ? 16.933 -6.203 -1.916 1.00 61.09 85 THR A CA 1
ATOM 661 C C . THR A 1 85 ? 18.194 -5.396 -2.168 1.00 61.09 85 THR A C 1
ATOM 663 O O . THR A 1 85 ? 18.984 -5.147 -1.262 1.00 61.09 85 THR A O 1
ATOM 666 N N . THR A 1 86 ? 18.368 -4.913 -3.398 1.00 58.41 86 THR A N 1
ATOM 667 C CA . THR A 1 86 ? 19.481 -4.015 -3.761 1.00 58.41 86 THR A CA 1
ATOM 668 C C . THR A 1 86 ? 19.437 -2.672 -3.026 1.00 58.41 86 THR A C 1
ATOM 670 O O . THR A 1 86 ? 20.424 -1.948 -3.006 1.00 58.41 86 THR A O 1
ATOM 673 N N . HIS A 1 87 ? 18.297 -2.338 -2.415 1.00 61.09 87 HIS A N 1
ATOM 674 C CA . HIS A 1 87 ? 18.076 -1.110 -1.663 1.00 61.09 87 HIS A CA 1
ATOM 675 C C . HIS A 1 87 ? 17.534 -1.460 -0.278 1.00 61.09 87 HIS A C 1
ATOM 677 O O . HIS A 1 87 ? 16.491 -2.114 -0.173 1.00 61.09 87 HIS A O 1
ATOM 683 N N . ILE A 1 88 ? 18.224 -1.011 0.770 1.00 64.12 88 ILE A N 1
ATOM 684 C CA . ILE A 1 88 ? 17.732 -1.079 2.146 1.00 64.12 88 ILE A CA 1
ATOM 685 C C . ILE A 1 88 ? 16.662 0.002 2.301 1.00 64.12 88 ILE A C 1
ATOM 687 O O . ILE A 1 88 ? 16.915 1.182 2.072 1.00 64.12 88 ILE A O 1
ATOM 691 N N . GLU A 1 89 ? 15.453 -0.391 2.690 1.00 68.38 89 GLU A N 1
ATOM 692 C CA . GLU A 1 89 ? 14.429 0.574 3.075 1.00 68.38 89 GLU A CA 1
ATOM 693 C C . GLU A 1 89 ? 14.778 1.111 4.469 1.00 68.38 89 GLU A C 1
ATOM 695 O O . GLU A 1 89 ? 14.589 0.428 5.476 1.00 68.38 89 GLU A O 1
ATOM 700 N N . GLU A 1 90 ? 15.328 2.326 4.538 1.00 69.69 90 GLU A N 1
ATOM 701 C CA . GLU A 1 90 ? 15.748 2.948 5.806 1.00 69.69 90 GLU A CA 1
ATOM 702 C C . GLU A 1 90 ? 14.566 3.181 6.764 1.00 69.69 90 GLU A C 1
ATOM 704 O O . GLU A 1 90 ? 14.706 3.133 7.990 1.00 69.69 90 GLU A O 1
ATOM 709 N N . LEU A 1 91 ? 13.374 3.404 6.202 1.00 77.94 91 LEU A N 1
ATOM 710 C CA . LEU A 1 91 ? 12.164 3.795 6.924 1.00 77.94 91 LEU A CA 1
ATOM 711 C C . LEU A 1 91 ? 10.974 2.879 6.586 1.00 77.94 91 LEU A C 1
ATOM 713 O O . LEU A 1 91 ? 9.980 3.355 6.037 1.00 77.94 91 LEU A O 1
ATOM 717 N N . PRO A 1 92 ? 11.036 1.581 6.941 1.00 86.81 92 PRO A N 1
ATOM 718 C CA . PRO A 1 92 ? 10.003 0.624 6.580 1.00 86.81 92 PRO A CA 1
ATOM 719 C C . PRO A 1 92 ? 8.714 0.893 7.356 1.00 86.81 92 PRO A C 1
ATOM 721 O O . PRO A 1 92 ? 8.723 1.056 8.586 1.00 86.81 92 PRO A O 1
ATOM 724 N N . TYR A 1 93 ? 7.585 0.887 6.649 1.00 92.62 93 TYR A N 1
ATOM 725 C CA . TYR A 1 93 ? 6.262 1.138 7.227 1.00 92.62 93 TYR A CA 1
ATOM 726 C C . TYR A 1 93 ? 5.911 0.198 8.390 1.00 92.62 93 TYR A C 1
ATOM 728 O O . TYR A 1 93 ? 5.235 0.625 9.322 1.00 92.62 93 TYR A O 1
ATOM 736 N N . GLN A 1 94 ? 6.430 -1.034 8.410 1.00 91.06 94 GLN A N 1
ATOM 737 C CA . GLN A 1 94 ? 6.273 -1.988 9.516 1.00 91.06 94 GLN A CA 1
ATOM 738 C C . GLN A 1 94 ? 6.728 -1.389 10.852 1.00 91.06 94 GLN A C 1
ATOM 740 O O . GLN A 1 94 ? 6.025 -1.479 11.858 1.00 91.06 94 GLN A O 1
ATOM 745 N N . LYS A 1 95 ? 7.898 -0.736 10.859 1.00 90.69 95 LYS A N 1
ATOM 746 C CA . LYS A 1 95 ? 8.460 -0.118 12.069 1.00 90.69 95 LYS A CA 1
ATOM 747 C C . LYS A 1 95 ? 7.669 1.122 12.483 1.00 90.69 95 LYS A C 1
ATOM 749 O O . LYS A 1 95 ? 7.603 1.437 13.669 1.00 90.69 95 LYS A O 1
ATOM 754 N N . LEU A 1 96 ? 7.090 1.844 11.520 1.00 93.75 96 LEU A N 1
ATOM 755 C CA . LEU A 1 96 ? 6.226 2.993 11.799 1.00 93.75 96 LEU A CA 1
ATOM 756 C C . LEU A 1 96 ? 4.886 2.541 12.395 1.00 93.75 96 LEU A C 1
ATOM 758 O O . LEU A 1 96 ? 4.448 3.109 13.392 1.00 93.75 96 LEU A O 1
ATOM 762 N N . ALA A 1 97 ? 4.290 1.482 11.847 1.00 94.81 97 ALA A N 1
ATOM 763 C CA . ALA A 1 97 ? 3.026 0.912 12.304 1.00 94.81 97 ALA A CA 1
ATOM 764 C C . ALA A 1 97 ? 3.089 0.396 13.745 1.00 94.81 97 ALA A C 1
ATOM 766 O O . ALA A 1 97 ? 2.182 0.669 14.526 1.00 94.81 97 ALA A O 1
ATOM 767 N N . GLN A 1 98 ? 4.187 -0.257 14.136 1.00 93.44 98 GLN A N 1
ATOM 768 C CA . GLN A 1 98 ? 4.408 -0.707 15.519 1.00 93.44 98 GLN A CA 1
ATOM 769 C C . GLN A 1 98 ? 4.425 0.437 16.544 1.00 93.44 98 GLN A C 1
ATOM 771 O O . GLN A 1 98 ? 4.162 0.215 17.721 1.00 93.44 98 GLN A O 1
ATOM 776 N N . ARG A 1 99 ? 4.758 1.659 16.113 1.00 93.50 99 ARG A N 1
ATOM 777 C CA . ARG A 1 99 ? 4.857 2.848 16.975 1.00 93.50 99 ARG A CA 1
ATOM 778 C C . ARG A 1 99 ? 3.638 3.762 16.860 1.00 93.50 99 ARG A C 1
ATOM 780 O O . ARG A 1 99 ? 3.658 4.863 17.407 1.00 93.50 99 ARG A O 1
ATOM 787 N N . LEU A 1 100 ? 2.611 3.352 16.117 1.00 94.44 100 LEU A N 1
ATOM 788 C CA . LEU A 1 100 ? 1.438 4.176 15.873 1.00 94.44 100 LEU A CA 1
ATOM 789 C C . LEU A 1 100 ? 0.532 4.211 17.119 1.00 94.44 100 LEU A C 1
ATOM 791 O O . LEU A 1 100 ? 0.072 3.156 17.563 1.00 94.44 100 LEU A O 1
ATOM 795 N N . PRO A 1 101 ? 0.209 5.397 17.665 1.00 92.38 101 PRO A N 1
ATOM 796 C CA . PRO A 1 101 ? -0.726 5.507 18.781 1.00 92.38 101 PRO A CA 1
ATOM 797 C C . PRO A 1 101 ? -2.111 4.942 18.432 1.00 92.38 101 PRO A C 1
ATOM 799 O O . PRO A 1 101 ? -2.673 5.235 17.373 1.00 92.38 101 PRO A O 1
ATOM 802 N N . GLY A 1 102 ? -2.667 4.129 19.333 1.00 93.75 102 GLY A N 1
ATOM 803 C CA . GLY A 1 102 ? -3.957 3.461 19.131 1.00 93.75 102 GLY A CA 1
ATOM 804 C C . GLY A 1 102 ? -3.925 2.287 18.145 1.00 93.75 102 GLY A C 1
ATOM 805 O O . GLY A 1 102 ? -4.984 1.759 17.818 1.00 93.75 102 GLY A O 1
ATOM 806 N N . GLY A 1 103 ? -2.740 1.889 17.666 1.00 95.62 103 GLY A N 1
ATOM 807 C CA . GLY A 1 103 ? -2.551 0.700 16.837 1.00 95.62 103 GLY A CA 1
ATOM 808 C C . GLY A 1 103 ? -3.271 0.734 15.485 1.00 95.62 103 GLY A C 1
ATOM 809 O O . GLY A 1 103 ? -3.839 1.746 15.063 1.00 95.62 103 GLY A O 1
ATOM 810 N N . LEU A 1 104 ? -3.220 -0.402 14.791 1.00 97.88 104 LEU A N 1
ATOM 811 C CA . LEU A 1 104 ? -3.910 -0.611 13.521 1.00 97.88 104 LEU A CA 1
ATOM 812 C C . LEU A 1 104 ? -5.341 -1.119 13.783 1.00 97.88 104 LEU A C 1
ATOM 814 O O . LEU A 1 104 ? -5.509 -2.009 14.619 1.00 97.88 104 LEU A O 1
ATOM 818 N N . PRO A 1 105 ? -6.371 -0.584 13.102 1.00 98.19 105 PRO A N 1
ATOM 819 C CA . PRO A 1 105 ? -7.730 -1.108 13.193 1.00 98.19 105 PRO A CA 1
ATOM 820 C C . PRO A 1 105 ? -7.828 -2.492 12.521 1.00 98.19 105 PRO A C 1
ATOM 822 O O . PRO A 1 105 ? -6.996 -2.820 11.672 1.00 98.19 105 PRO A O 1
ATOM 825 N N . PRO A 1 106 ? -8.842 -3.310 12.860 1.00 97.94 106 PRO A N 1
ATOM 826 C CA . PRO A 1 106 ? -8.942 -4.701 12.398 1.00 97.94 106 PRO A CA 1
ATOM 827 C C . PRO A 1 106 ? -9.087 -4.849 10.876 1.00 97.94 106 PRO A C 1
ATOM 829 O O . PRO A 1 106 ? -8.757 -5.898 10.327 1.00 97.94 106 PRO A O 1
ATOM 832 N N . ASN A 1 107 ? -9.557 -3.804 10.194 1.00 98.06 107 ASN A N 1
ATOM 833 C CA . ASN A 1 107 ? -9.723 -3.754 8.745 1.00 98.06 107 ASN A CA 1
ATOM 834 C C . ASN A 1 107 ? -8.514 -3.149 8.002 1.00 98.06 107 ASN A C 1
ATOM 836 O O . ASN A 1 107 ? -8.601 -2.913 6.800 1.00 98.06 107 ASN A O 1
ATOM 840 N N . PHE A 1 108 ? -7.389 -2.903 8.683 1.00 98.44 108 PHE A N 1
ATOM 841 C CA . PHE A 1 108 ? -6.143 -2.448 8.063 1.00 98.44 108 PHE A CA 1
ATOM 842 C C . PHE A 1 108 ? -5.070 -3.542 8.113 1.00 98.44 108 PHE A C 1
ATOM 844 O O . PHE A 1 108 ? -4.774 -4.080 9.184 1.00 98.44 108 PHE A O 1
ATOM 851 N N . ARG A 1 109 ? -4.422 -3.840 6.980 1.00 97.31 109 ARG A N 1
ATOM 852 C CA . ARG A 1 109 ? -3.374 -4.873 6.900 1.00 97.31 109 ARG A CA 1
ATOM 853 C C . ARG A 1 109 ? -2.131 -4.388 6.163 1.00 97.31 109 ARG A C 1
ATOM 855 O O . ARG A 1 109 ? -2.209 -3.764 5.110 1.00 97.31 109 ARG A O 1
ATOM 862 N N . LEU A 1 110 ? -0.964 -4.756 6.690 1.00 96.25 110 LEU A N 1
ATOM 863 C CA . LEU A 1 110 ? 0.292 -4.722 5.941 1.00 96.25 110 LEU A CA 1
ATOM 864 C C . LEU A 1 110 ? 0.388 -6.007 5.116 1.00 96.25 110 LEU A C 1
ATOM 866 O O . LEU A 1 110 ? 0.301 -7.096 5.686 1.00 96.25 110 LEU A O 1
ATOM 870 N N . VAL A 1 111 ? 0.564 -5.895 3.801 1.00 95.88 111 VAL A N 1
ATOM 871 C CA . VAL A 1 111 ? 0.607 -7.058 2.900 1.00 95.88 111 VAL A CA 1
ATOM 872 C C . VAL A 1 111 ? 1.894 -7.098 2.083 1.00 95.88 111 VAL A C 1
ATOM 874 O O . VAL A 1 111 ? 2.509 -6.070 1.803 1.00 95.88 111 VAL A O 1
ATOM 877 N N . TYR A 1 112 ? 2.294 -8.306 1.701 1.00 91.88 112 TYR A N 1
ATOM 878 C CA . TYR A 1 112 ? 3.429 -8.598 0.824 1.00 91.88 112 TYR A CA 1
ATOM 879 C C . TYR A 1 112 ? 2.937 -9.425 -0.365 1.00 91.88 112 TYR A C 1
ATOM 881 O O . TYR A 1 112 ? 1.819 -9.929 -0.329 1.00 91.88 112 TYR A O 1
ATOM 889 N N . GLY A 1 113 ? 3.794 -9.630 -1.364 1.00 88.75 113 GLY A N 1
ATOM 890 C CA . GLY A 1 113 ? 3.499 -10.490 -2.512 1.00 88.75 113 GLY A CA 1
ATOM 891 C C . GLY A 1 113 ? 3.442 -9.734 -3.835 1.00 88.75 113 GLY A C 1
ATOM 892 O O . GLY A 1 113 ? 3.804 -8.548 -3.920 1.00 88.75 113 GLY A O 1
ATOM 893 N N . HIS A 1 114 ? 3.018 -10.450 -4.876 1.00 87.44 114 HIS A N 1
ATOM 894 C CA . HIS A 1 114 ? 2.904 -9.911 -6.224 1.00 87.44 114 HIS A CA 1
ATOM 895 C C . HIS A 1 114 ? 1.800 -8.857 -6.284 1.00 87.44 114 HIS A C 1
ATOM 897 O O . HIS A 1 114 ? 0.736 -9.009 -5.695 1.00 87.44 114 HIS A O 1
ATOM 903 N N . MET A 1 115 ? 2.053 -7.759 -7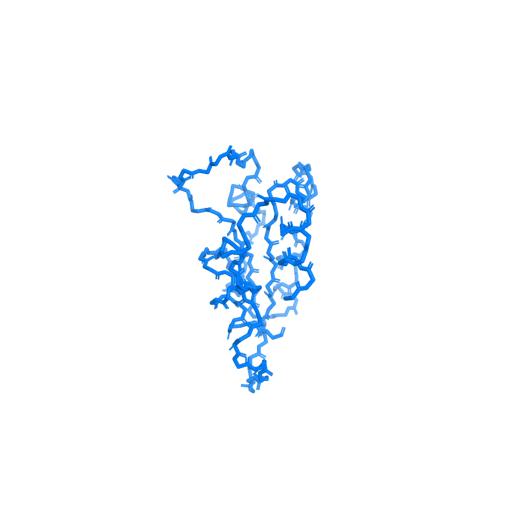.004 1.00 88.62 115 MET A N 1
ATOM 904 C CA . MET A 1 115 ? 1.060 -6.688 -7.106 1.00 88.62 115 MET A CA 1
ATOM 905 C C . MET A 1 115 ? -0.219 -7.170 -7.803 1.00 88.62 115 MET A C 1
ATOM 907 O O . MET A 1 115 ? -1.289 -6.750 -7.392 1.00 88.62 115 MET A O 1
ATOM 911 N N . GLY A 1 116 ? -0.113 -8.073 -8.789 1.00 85.69 116 GLY A N 1
ATOM 912 C CA . GLY A 1 116 ? -1.269 -8.671 -9.470 1.00 85.69 116 GLY A CA 1
ATOM 913 C C . GLY A 1 116 ? -2.241 -9.336 -8.494 1.00 85.69 116 GLY A C 1
ATOM 914 O O . GLY A 1 116 ? -3.389 -8.932 -8.430 1.00 85.69 116 GLY A O 1
ATOM 915 N N . GLU A 1 117 ? -1.748 -10.221 -7.624 1.00 86.88 117 GLU A N 1
ATOM 916 C CA . GLU A 1 117 ? -2.569 -10.908 -6.610 1.00 86.88 117 GLU A CA 1
ATOM 917 C C . GLU A 1 117 ? -3.255 -9.944 -5.628 1.00 86.88 117 GLU A C 1
ATOM 919 O O . GLU A 1 117 ? -4.344 -10.213 -5.121 1.00 86.88 117 GLU A O 1
ATOM 924 N N . VAL A 1 118 ? -2.612 -8.814 -5.320 1.00 91.19 118 VAL A N 1
ATOM 925 C CA . VAL A 1 118 ? -3.205 -7.783 -4.459 1.00 91.19 118 VAL A CA 1
ATOM 926 C C . VAL A 1 118 ? -4.263 -6.981 -5.227 1.00 91.19 118 VAL A C 1
ATOM 928 O O . VAL A 1 118 ? -5.321 -6.688 -4.670 1.00 91.19 118 VAL A O 1
ATOM 931 N N . LEU A 1 119 ? -4.009 -6.655 -6.498 1.00 88.25 119 LEU A N 1
ATOM 932 C CA . LEU A 1 119 ? -4.974 -5.977 -7.371 1.00 88.25 119 LEU A CA 1
ATOM 933 C C . LEU A 1 119 ? -6.202 -6.846 -7.650 1.00 88.25 119 LEU A C 1
ATOM 935 O O . LEU A 1 119 ? -7.308 -6.318 -7.650 1.00 88.25 119 LEU A O 1
ATOM 939 N N . ASP A 1 120 ? -6.042 -8.165 -7.755 1.00 85.75 120 ASP A N 1
ATOM 940 C CA . ASP A 1 120 ? -7.150 -9.117 -7.921 1.00 85.75 120 ASP A CA 1
ATOM 941 C C . ASP A 1 120 ? -8.139 -9.107 -6.747 1.00 85.75 120 ASP A C 1
ATOM 943 O O . ASP A 1 120 ? -9.239 -9.644 -6.870 1.00 85.75 120 ASP A O 1
ATOM 947 N N . ARG A 1 121 ? -7.767 -8.488 -5.619 1.00 84.19 121 ARG A N 1
ATOM 948 C CA . ARG A 1 121 ? -8.591 -8.285 -4.418 1.00 84.19 121 ARG A CA 1
ATOM 949 C C . ARG A 1 121 ? -9.016 -6.830 -4.189 1.00 84.19 121 ARG A C 1
ATOM 951 O O . ARG A 1 121 ? -9.659 -6.556 -3.184 1.00 84.19 121 ARG A O 1
ATOM 958 N N . THR A 1 122 ? -8.598 -5.905 -5.046 1.00 87.50 122 THR A N 1
ATOM 959 C CA . THR A 1 122 ? -8.862 -4.460 -4.912 1.00 87.50 122 THR A CA 1
ATOM 960 C C . THR A 1 122 ? -10.146 -4.080 -5.650 1.00 87.50 122 THR A C 1
ATOM 962 O O . THR A 1 122 ? -10.538 -4.805 -6.569 1.00 87.50 122 THR A O 1
ATOM 965 N N . ASP A 1 123 ? -10.766 -2.960 -5.260 1.00 80.25 123 ASP A N 1
ATOM 966 C CA . ASP A 1 123 ? -11.874 -2.319 -5.988 1.00 80.25 123 ASP A CA 1
ATOM 967 C C . ASP A 1 123 ? -11.518 -0.976 -6.622 1.00 80.25 123 ASP A C 1
ATOM 969 O O . ASP A 1 123 ? -10.691 -0.228 -6.042 1.00 80.25 123 ASP A O 1
#

Secondary structure (DSSP, 8-state):
-HHHHHHHHTT--GGG---PPPTTSSSPPP-PPTT--EEEEE--SSSS-SHHHHHHHHHHHHHHHHH-TTSEEEEE-SS-TT---SS--SS-HHHHHTT-TT---TTEEEE-S-HHHHHTT--